Protein AF-G8X7D0-F1 (afdb_monomer)

Organism: Flavobacterium columnare (strain ATCC 49512 / CIP 103533 / TG 44/87) (NCBI:txid1041826)

InterPro domains:
  IPR003691 Fluoride-specific ion cha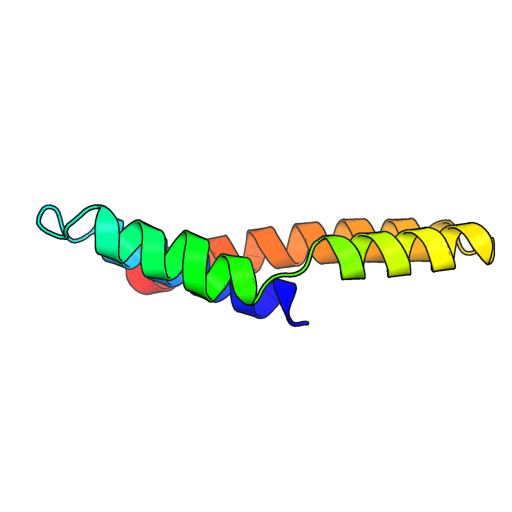nnel FluC [MF_00454] (1-84)
  IPR003691 Fluoride-specific ion channel FluC [PF02537] (1-80)
  IPR003691 Fluoride-specific ion channel FluC [PTHR28259] (1-84)

Secondary structure (DSSP, 8-state):
-HHHHHHHHHHHHHHHHHH-TTS-HHHHHIIIIIIIHHH--HHHHHHHHHHHHHTT-HHHHHHHHHHHHHHHHHHHHHHHHHHH-

Mean predicted aligned error: 6.32 Å

Nearest PDB structures (foldseek):
  7kkr-assembly1_B  TM=9.580E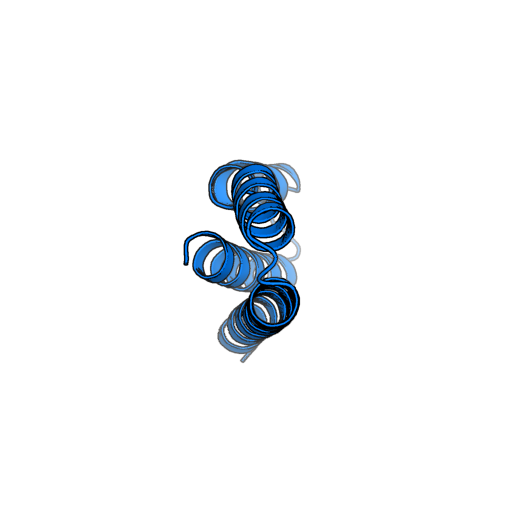-01  e=1.547E-03  Escherichia coli
  6b24-assembly1_A  TM=9.585E-01  e=2.391E-03  Escherichia coli
  5kbn-assembly1_A  TM=9.479E-01  e=2.264E-03  Escherichia coli
  7kka-assembly1_A  TM=9.611E-01  e=2.814E-03  Escherichia coli
  5a40-assembly2_C  TM=9.496E-01  e=3.900E-03  Bordetella pertussis

Structure (mmCIF, N/CA/C/O backbone):
data_AF-G8X7D0-F1
#
_entry.id   AF-G8X7D0-F1
#
loop_
_atom_site.group_PDB
_atom_site.id
_atom_site.type_symbol
_atom_site.label_atom_id
_atom_site.label_alt_id
_atom_site.label_comp_id
_atom_site.label_asym_id
_atom_site.label_entity_id
_atom_site.label_seq_id
_atom_site.pdbx_PDB_ins_code
_atom_site.Cartn_x
_atom_site.Cartn_y
_atom_site.Cartn_z
_atom_site.occupancy
_atom_site.B_iso_or_equiv
_atom_site.auth_seq_id
_atom_site.auth_comp_id
_atom_site.auth_asym_id
_atom_site.auth_atom_id
_atom_site.pdbx_PDB_model_num
ATOM 1 N N . MET A 1 1 ? -5.786 6.981 2.834 1.00 59.38 1 MET A N 1
ATOM 2 C CA . MET A 1 1 ? -5.380 7.711 1.604 1.00 59.38 1 MET A CA 1
ATOM 3 C C . MET A 1 1 ? -4.021 7.268 1.072 1.00 59.38 1 MET A C 1
ATOM 5 O O . MET A 1 1 ? -3.925 7.000 -0.118 1.00 59.38 1 MET A O 1
ATOM 9 N N . VAL A 1 2 ? -2.999 7.125 1.922 1.00 70.12 2 VAL A N 1
ATOM 10 C CA . VAL A 1 2 ? -1.652 6.710 1.482 1.00 70.12 2 VAL A CA 1
ATOM 11 C C . VAL A 1 2 ? -1.652 5.323 0.815 1.00 70.12 2 VAL A C 1
ATOM 13 O O . VAL A 1 2 ? -1.084 5.163 -0.262 1.00 70.12 2 VAL A O 1
ATOM 16 N N . ASN A 1 3 ? -2.399 4.357 1.372 1.00 75.69 3 ASN A N 1
ATOM 17 C CA . ASN A 1 3 ? -2.543 3.025 0.769 1.00 75.69 3 ASN A CA 1
ATOM 18 C C . ASN A 1 3 ? -3.133 3.054 -0.648 1.00 75.69 3 ASN A C 1
ATOM 20 O O . ASN A 1 3 ? -2.637 2.356 -1.521 1.00 75.69 3 ASN A O 1
ATOM 24 N N . SER A 1 4 ? -4.155 3.873 -0.903 1.00 74.44 4 SER A N 1
ATOM 25 C CA . SER A 1 4 ? -4.809 3.933 -2.218 1.00 74.44 4 SER A CA 1
ATOM 26 C C . SER A 1 4 ? -3.877 4.474 -3.306 1.00 74.44 4 SER A C 1
ATOM 28 O O . SER A 1 4 ? -3.846 3.930 -4.406 1.00 74.44 4 SER A O 1
ATOM 30 N N . ILE A 1 5 ? -3.079 5.499 -2.986 1.00 78.94 5 ILE A N 1
ATOM 31 C CA . ILE A 1 5 ? -2.081 6.072 -3.904 1.00 78.94 5 ILE A CA 1
ATOM 32 C C . ILE A 1 5 ? -0.945 5.070 -4.150 1.00 78.94 5 ILE A C 1
ATOM 34 O O . ILE A 1 5 ? -0.526 4.883 -5.291 1.00 78.94 5 ILE A O 1
ATOM 38 N N . GLY A 1 6 ? -0.489 4.375 -3.102 1.00 79.00 6 GLY A N 1
ATOM 39 C CA . GLY A 1 6 ? 0.507 3.312 -3.231 1.00 79.00 6 GLY A CA 1
ATOM 40 C C . GLY A 1 6 ? 0.018 2.155 -4.106 1.00 79.0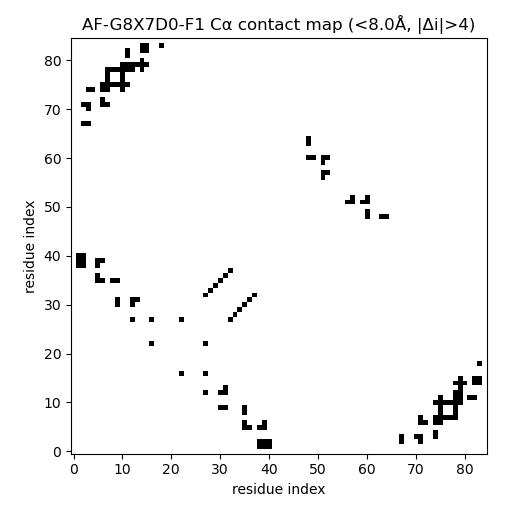0 6 GLY A C 1
ATOM 41 O O . GLY A 1 6 ? 0.729 1.737 -5.012 1.00 79.00 6 GLY A O 1
ATOM 42 N N . CYS A 1 7 ? -1.222 1.694 -3.922 1.00 80.94 7 CYS A N 1
ATOM 43 C CA . CYS A 1 7 ? -1.831 0.668 -4.773 1.00 80.94 7 CYS A CA 1
ATOM 44 C C . CYS A 1 7 ? -1.925 1.099 -6.248 1.00 80.94 7 CYS A C 1
ATOM 46 O O . CYS A 1 7 ? -1.637 0.302 -7.139 1.00 80.94 7 CYS A O 1
ATOM 48 N N . PHE A 1 8 ? -2.269 2.362 -6.520 1.00 83.19 8 PHE A N 1
ATOM 49 C CA . PHE A 1 8 ? -2.286 2.901 -7.883 1.00 83.19 8 PHE A CA 1
ATOM 50 C C . PHE A 1 8 ? -0.895 2.884 -8.530 1.00 83.19 8 PHE A C 1
ATOM 52 O O . PHE A 1 8 ? -0.741 2.411 -9.656 1.00 83.19 8 PHE A O 1
ATOM 59 N N . LEU A 1 9 ? 0.130 3.336 -7.799 1.00 84.12 9 LEU A N 1
ATOM 60 C CA . LEU A 1 9 ? 1.524 3.316 -8.250 1.00 84.12 9 LEU A CA 1
ATOM 61 C C . LEU A 1 9 ? 2.025 1.890 -8.513 1.00 84.12 9 LEU A C 1
ATOM 63 O O . LEU A 1 9 ? 2.659 1.658 -9.540 1.00 84.12 9 LEU A O 1
ATOM 67 N N . ILE A 1 10 ? 1.687 0.924 -7.647 1.00 85.50 10 ILE A N 1
ATOM 68 C CA . ILE A 1 10 ? 1.987 -0.498 -7.886 1.00 85.50 10 ILE A CA 1
ATOM 69 C C . ILE A 1 10 ? 1.369 -0.947 -9.208 1.00 85.50 10 ILE A C 1
ATOM 71 O O . ILE A 1 10 ? 2.063 -1.564 -10.010 1.00 85.50 10 ILE A O 1
AT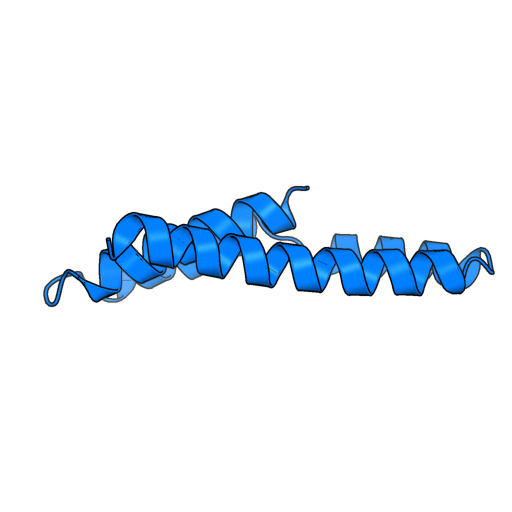OM 75 N N . GLY A 1 11 ? 0.098 -0.616 -9.456 1.00 84.19 11 GLY A N 1
ATOM 76 C CA . GLY A 1 11 ? -0.588 -0.954 -10.702 1.00 84.19 11 GLY A CA 1
ATOM 77 C C . GLY A 1 11 ? 0.087 -0.363 -11.943 1.00 84.19 11 GLY A C 1
ATOM 78 O O . GLY A 1 11 ? 0.309 -1.081 -12.918 1.00 84.19 11 GLY A O 1
ATOM 79 N N . LEU A 1 12 ? 0.478 0.916 -11.887 1.00 84.56 12 LEU A N 1
ATOM 80 C CA . LEU A 1 12 ? 1.211 1.587 -12.966 1.00 84.56 12 LEU A CA 1
ATOM 81 C C . LEU A 1 12 ? 2.558 0.908 -13.245 1.00 84.56 12 LEU A C 1
ATOM 83 O O . LEU A 1 12 ? 2.853 0.557 -14.387 1.00 84.56 12 LEU A O 1
ATOM 87 N N . PHE A 1 13 ? 3.373 0.694 -12.207 1.00 83.38 13 PHE A N 1
ATOM 88 C CA . PHE A 1 13 ? 4.677 0.049 -12.364 1.00 83.38 13 PHE A CA 1
ATOM 89 C C . PHE A 1 13 ? 4.528 -1.388 -12.853 1.00 83.38 13 PHE A C 1
ATOM 91 O O . PHE A 1 13 ? 5.273 -1.815 -13.730 1.00 83.38 13 PHE A O 1
ATOM 98 N N . PHE A 1 14 ? 3.546 -2.127 -12.339 1.00 82.81 14 PHE A N 1
ATOM 99 C CA . PHE A 1 14 ? 3.269 -3.491 -12.770 1.00 82.81 14 PHE A CA 1
ATOM 100 C C . PHE A 1 14 ? 2.913 -3.554 -14.255 1.00 82.81 14 PHE A C 1
ATOM 102 O O . PHE A 1 14 ? 3.562 -4.294 -14.990 1.00 82.81 14 PHE A O 1
ATOM 109 N N . GLY A 1 15 ? 1.968 -2.729 -14.718 1.00 81.50 15 GLY A N 1
ATOM 110 C CA . GLY A 1 15 ? 1.614 -2.656 -16.137 1.00 81.50 15 GLY A CA 1
ATOM 111 C C . GLY A 1 15 ? 2.783 -2.214 -17.026 1.00 81.50 15 GLY A C 1
ATOM 112 O O . GLY A 1 15 ? 2.962 -2.743 -18.122 1.00 81.50 15 GLY A O 1
ATOM 113 N N . TYR A 1 16 ? 3.616 -1.287 -16.544 1.00 80.00 16 TYR A N 1
ATOM 114 C CA . TYR A 1 16 ? 4.771 -0.778 -17.288 1.00 80.00 16 TYR A CA 1
ATOM 115 C C . TYR A 1 16 ? 5.862 -1.841 -17.458 1.00 80.00 16 TYR A C 1
ATOM 117 O O . TYR A 1 16 ? 6.356 -2.060 -18.565 1.00 80.00 16 TYR A O 1
ATOM 125 N N . PHE A 1 17 ? 6.206 -2.545 -16.375 1.00 76.12 17 PHE A N 1
ATOM 126 C CA . PHE A 1 17 ? 7.191 -3.625 -16.412 1.00 76.12 17 PHE A CA 1
ATOM 127 C C . PHE A 1 17 ? 6.678 -4.865 -17.161 1.00 76.12 17 PHE A C 1
ATOM 129 O O . PHE A 1 17 ? 7.485 -5.570 -17.754 1.00 76.12 17 PHE A O 1
ATOM 136 N N . GLU A 1 18 ? 5.365 -5.120 -17.200 1.00 74.31 18 GLU A N 1
ATOM 137 C CA . GLU A 1 18 ? 4.782 -6.212 -18.000 1.00 74.31 18 GLU A CA 1
ATOM 138 C C . GLU A 1 18 ? 4.953 -5.978 -19.517 1.00 74.31 18 GLU A C 1
ATOM 140 O O . GLU A 1 18 ? 5.184 -6.930 -20.261 1.00 74.31 18 GLU A O 1
ATOM 145 N N . LYS A 1 19 ? 4.906 -4.719 -19.988 1.00 69.06 19 LYS A N 1
ATOM 146 C CA . LYS A 1 19 ? 5.114 -4.358 -21.409 1.00 69.06 19 LYS A CA 1
ATOM 147 C C . LYS A 1 19 ? 6.583 -4.447 -21.859 1.00 69.06 19 LYS A C 1
ATOM 149 O O . LYS A 1 19 ? 6.837 -4.564 -23.056 1.00 69.06 19 LYS A O 1
ATOM 154 N N . GLN A 1 20 ? 7.551 -4.383 -20.943 1.00 66.81 20 GLN A N 1
ATOM 155 C CA . GLN A 1 20 ? 8.982 -4.359 -21.268 1.00 66.81 20 GLN A CA 1
ATOM 156 C C . GLN A 1 20 ? 9.696 -5.641 -20.811 1.00 66.81 20 GLN A C 1
ATOM 158 O O . GLN A 1 20 ? 10.117 -5.764 -19.665 1.00 66.81 20 GLN A O 1
ATOM 163 N N . ILE A 1 21 ? 9.917 -6.564 -21.753 1.00 56.69 21 ILE A N 1
A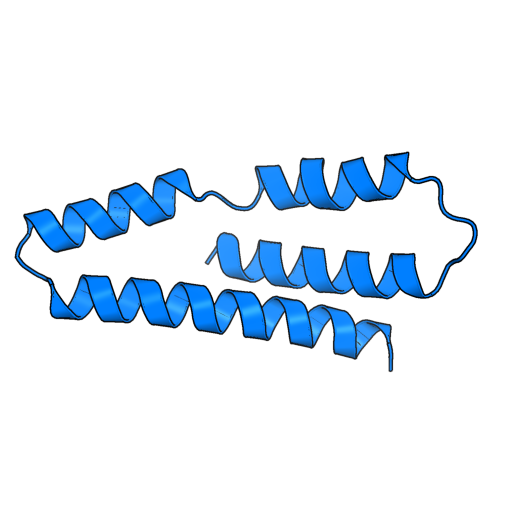TOM 164 C CA . ILE A 1 21 ? 10.607 -7.859 -21.556 1.00 56.69 21 ILE A CA 1
ATOM 165 C C . ILE A 1 21 ? 12.054 -7.704 -21.025 1.00 56.69 21 ILE A C 1
ATOM 167 O O . ILE A 1 21 ? 12.609 -8.642 -20.460 1.00 56.69 21 ILE A O 1
ATOM 171 N N . TYR A 1 22 ? 12.665 -6.522 -21.170 1.00 55.56 22 TYR A N 1
ATOM 172 C CA . TYR A 1 22 ? 14.100 -6.297 -20.954 1.0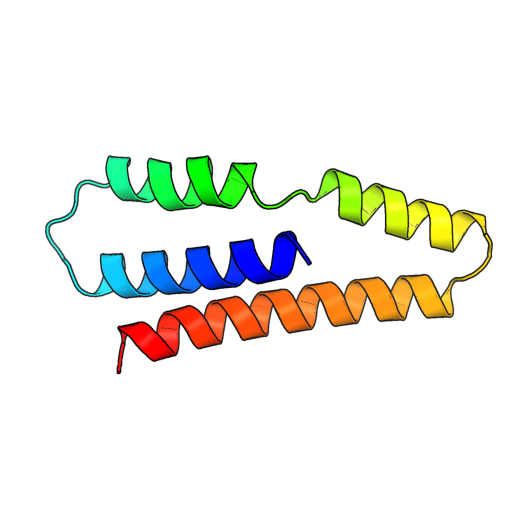0 55.56 22 TYR A CA 1
ATOM 173 C C . TYR A 1 22 ? 14.471 -5.562 -19.653 1.00 55.56 22 TYR A C 1
ATOM 175 O O . TYR A 1 22 ? 15.651 -5.287 -19.436 1.00 55.56 22 TYR A O 1
ATOM 183 N N . HIS A 1 23 ? 13.517 -5.222 -18.779 1.00 56.88 23 HIS A N 1
ATOM 184 C CA . HIS A 1 23 ? 13.847 -4.517 -17.535 1.00 56.88 23 HIS A CA 1
ATOM 185 C C . HIS A 1 23 ? 14.325 -5.466 -16.429 1.00 56.88 23 HIS A C 1
ATOM 187 O O . HIS A 1 23 ? 13.665 -6.441 -16.074 1.00 56.88 23 HIS A O 1
ATOM 193 N N . THR A 1 24 ? 15.485 -5.133 -15.862 1.00 62.25 24 THR A N 1
ATOM 194 C CA . THR A 1 24 ? 16.160 -5.845 -14.777 1.00 62.25 24 THR A CA 1
ATOM 195 C C . THR A 1 24 ? 15.234 -6.008 -13.572 1.00 62.25 24 THR A C 1
ATOM 197 O O . THR A 1 24 ? 14.703 -5.029 -13.044 1.00 62.25 24 THR A O 1
ATOM 200 N N . THR A 1 25 ? 15.078 -7.247 -13.102 1.00 70.12 25 THR A N 1
ATOM 201 C CA . THR A 1 25 ? 14.275 -7.646 -11.933 1.00 70.12 25 THR A CA 1
ATOM 202 C C . THR A 1 25 ? 14.490 -6.743 -10.706 1.00 70.12 25 THR A C 1
ATOM 204 O O . THR A 1 25 ? 13.553 -6.482 -9.956 1.00 70.12 25 THR A O 1
ATOM 207 N N . GLU A 1 26 ? 15.692 -6.193 -10.533 1.00 77.19 26 GLU A N 1
ATOM 208 C CA . GLU A 1 26 ? 16.069 -5.302 -9.428 1.00 77.19 26 GLU A CA 1
ATOM 209 C C . GLU A 1 26 ? 15.320 -3.961 -9.420 1.00 77.19 26 GLU A C 1
ATOM 211 O O . GLU A 1 26 ? 14.851 -3.526 -8.369 1.00 77.19 26 GLU A O 1
ATOM 216 N N . LEU A 1 27 ? 15.131 -3.326 -10.584 1.00 74.56 27 LEU A N 1
ATOM 217 C CA . LEU A 1 27 ? 14.360 -2.080 -10.700 1.00 74.56 27 LEU A CA 1
ATOM 218 C C . LEU A 1 27 ? 12.897 -2.312 -10.318 1.00 74.56 27 LEU A C 1
ATOM 220 O O . LEU A 1 27 ? 12.290 -1.499 -9.621 1.00 74.56 27 LEU A O 1
ATOM 224 N N . ARG A 1 28 ? 12.345 -3.465 -10.707 1.00 74.06 28 ARG A N 1
ATOM 225 C CA . ARG A 1 28 ? 10.989 -3.864 -10.332 1.00 74.06 28 ARG A CA 1
ATOM 226 C C . ARG A 1 28 ? 10.850 -4.017 -8.813 1.00 74.06 28 ARG A C 1
ATOM 228 O O . ARG A 1 28 ? 9.888 -3.500 -8.247 1.00 74.06 28 ARG A O 1
ATOM 235 N N . PHE A 1 29 ? 11.815 -4.662 -8.152 1.00 76.75 29 PHE A N 1
ATOM 236 C CA . PHE A 1 29 ? 11.848 -4.769 -6.687 1.00 76.75 29 PHE A CA 1
ATOM 237 C C . PHE A 1 29 ? 12.010 -3.404 -6.007 1.00 76.75 29 PHE A C 1
ATOM 239 O O . PHE A 1 29 ? 11.308 -3.121 -5.038 1.00 76.75 29 PHE A O 1
ATOM 246 N N . PHE A 1 30 ? 12.863 -2.521 -6.526 1.00 80.81 30 PHE A N 1
ATOM 247 C CA . PHE A 1 30 ? 13.048 -1.185 -5.959 1.00 80.81 30 PHE A CA 1
ATOM 248 C C . PHE A 1 30 ? 11.759 -0.347 -6.005 1.00 80.81 30 PHE A C 1
ATOM 250 O O . PHE A 1 30 ? 11.365 0.236 -4.996 1.00 80.81 30 PHE A O 1
ATOM 257 N N . PHE A 1 31 ? 11.055 -0.329 -7.141 1.00 77.94 31 PHE A N 1
ATOM 258 C CA . PHE A 1 31 ? 9.823 0.452 -7.291 1.00 77.94 31 PHE A CA 1
ATOM 259 C C . PHE A 1 31 ? 8.612 -0.179 -6.585 1.00 77.94 31 PHE A C 1
ATOM 261 O O . PHE A 1 31 ? 7.871 0.529 -5.900 1.00 77.94 31 PHE A O 1
ATOM 268 N N . MET A 1 32 ? 8.402 -1.496 -6.712 1.00 76.62 32 MET A N 1
ATOM 269 C CA . MET A 1 32 ? 7.253 -2.167 -6.083 1.00 76.62 32 MET A CA 1
ATOM 270 C C . MET A 1 32 ? 7.468 -2.411 -4.589 1.00 76.62 32 MET A C 1
ATOM 272 O O . MET A 1 32 ? 6.609 -2.084 -3.777 1.00 76.62 32 MET A O 1
ATOM 276 N N . THR A 1 33 ? 8.597 -2.998 -4.206 1.00 77.69 33 THR A N 1
ATOM 277 C CA . THR A 1 33 ? 8.844 -3.413 -2.820 1.00 77.69 33 THR A CA 1
ATOM 278 C C . THR A 1 33 ? 9.462 -2.286 -2.000 1.00 77.69 33 THR A C 1
ATOM 280 O O . THR A 1 33 ? 9.081 -2.103 -0.850 1.00 77.69 33 THR A O 1
ATOM 283 N N . GLY A 1 34 ? 10.371 -1.502 -2.588 1.00 78.56 34 GLY A N 1
ATOM 284 C CA . GLY A 1 34 ? 11.000 -0.359 -1.922 1.00 78.56 34 GLY A CA 1
ATOM 285 C C . GLY A 1 34 ? 10.060 0.841 -1.814 1.00 78.56 34 GLY A C 1
ATOM 286 O O . GLY A 1 34 ? 9.576 1.156 -0.730 1.00 78.56 34 GLY A O 1
ATOM 287 N N . ILE A 1 35 ? 9.784 1.508 -2.938 1.00 76.31 35 ILE A N 1
ATOM 288 C CA . ILE A 1 35 ? 8.997 2.751 -2.949 1.00 76.31 35 ILE A CA 1
ATOM 289 C C . ILE A 1 35 ? 7.551 2.480 -2.550 1.00 76.31 35 ILE A C 1
ATOM 291 O O . ILE A 1 35 ? 7.081 3.057 -1.575 1.00 76.31 35 ILE A O 1
ATOM 295 N N . CYS A 1 36 ? 6.837 1.602 -3.260 1.00 75.62 36 CYS A N 1
ATOM 296 C CA . CYS A 1 36 ? 5.423 1.394 -2.951 1.00 75.62 36 CYS A CA 1
ATOM 297 C C . CYS A 1 36 ? 5.223 0.694 -1.601 1.00 75.62 36 CYS A C 1
ATOM 299 O O . CYS A 1 36 ? 4.339 1.096 -0.850 1.00 75.62 36 CYS A O 1
ATOM 301 N N . GLY A 1 37 ? 6.073 -0.281 -1.260 1.00 73.81 37 GLY A N 1
ATOM 302 C CA . GLY A 1 37 ? 6.046 -0.944 0.045 1.00 73.81 37 GLY A CA 1
ATOM 303 C C . GLY A 1 37 ? 6.351 -0.005 1.216 1.00 73.81 37 GLY A C 1
ATOM 304 O O . GLY A 1 37 ? 5.713 -0.127 2.255 1.00 73.81 37 GLY A O 1
ATOM 305 N N . GLY A 1 38 ? 7.256 0.966 1.046 1.00 75.12 38 GLY A N 1
ATOM 306 C CA . GLY A 1 38 ? 7.518 2.008 2.046 1.00 75.12 38 GLY A CA 1
ATOM 307 C C . GLY A 1 38 ? 6.437 3.093 2.112 1.00 75.12 38 GLY A C 1
ATOM 308 O O . GLY A 1 38 ? 6.248 3.708 3.159 1.00 75.12 38 GLY A O 1
ATOM 309 N N . PHE A 1 39 ? 5.712 3.328 1.014 1.00 74.50 39 PHE A N 1
ATOM 310 C CA . PHE A 1 39 ? 4.616 4.297 0.960 1.00 74.50 39 PHE A CA 1
ATOM 311 C C . PHE A 1 39 ? 3.336 3.741 1.602 1.00 74.50 39 PHE A C 1
ATOM 313 O O . PHE A 1 39 ? 2.640 4.453 2.318 1.00 74.50 39 PHE A O 1
ATOM 320 N N . THR A 1 40 ? 3.006 2.468 1.370 1.00 79.69 40 THR A N 1
ATOM 321 C CA . THR A 1 40 ? 1.840 1.814 1.985 1.00 79.69 40 THR A CA 1
ATOM 322 C C . THR A 1 40 ? 2.153 1.330 3.400 1.00 79.69 40 THR A C 1
ATOM 324 O O . THR A 1 40 ? 3.187 0.716 3.626 1.00 79.69 40 THR A O 1
ATOM 327 N N . THR A 1 41 ? 1.244 1.534 4.356 1.00 83.75 41 THR A N 1
ATOM 328 C CA . THR A 1 41 ? 1.451 1.124 5.756 1.00 83.75 41 THR A CA 1
ATOM 329 C C . THR A 1 41 ? 0.279 0.288 6.264 1.00 83.75 41 THR A C 1
ATOM 331 O O . THR A 1 41 ? -0.790 0.793 6.615 1.00 83.75 41 THR A O 1
ATOM 334 N N . PHE A 1 42 ? 0.477 -1.033 6.310 1.00 82.69 42 PHE A N 1
ATOM 335 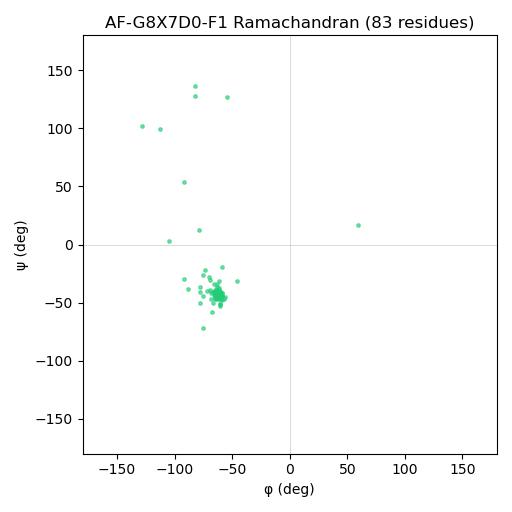C CA . PHE A 1 42 ? -0.517 -1.946 6.882 1.00 82.69 42 PHE A CA 1
ATOM 336 C C . PHE A 1 42 ? -0.635 -1.786 8.405 1.00 82.69 42 PHE A C 1
ATOM 338 O O . PHE A 1 42 ? -1.716 -1.961 8.962 1.00 82.69 42 PHE A O 1
ATOM 345 N N . SER A 1 43 ? 0.449 -1.406 9.088 1.00 82.44 43 SER A N 1
ATOM 346 C CA . SER A 1 43 ? 0.450 -1.223 10.543 1.00 82.44 43 SER A CA 1
ATOM 347 C C . SER A 1 43 ? -0.469 -0.082 10.978 1.00 82.44 43 SER A C 1
ATOM 349 O O . SER A 1 43 ? -1.224 -0.245 11.934 1.00 82.44 43 SER A O 1
ATOM 351 N N . THR A 1 44 ? -0.480 1.039 10.249 1.00 86.12 44 THR A N 1
ATOM 352 C CA . THR A 1 44 ? -1.394 2.159 10.528 1.00 86.12 44 THR A CA 1
ATOM 353 C C . THR A 1 44 ? -2.847 1.752 10.305 1.00 86.12 44 THR A C 1
ATOM 355 O O . THR A 1 44 ? -3.676 1.964 11.186 1.00 86.12 44 THR A O 1
ATOM 358 N N . PHE A 1 45 ? -3.139 1.082 9.184 1.00 87.94 45 PHE A N 1
ATOM 359 C CA . PHE A 1 45 ? -4.469 0.536 8.899 1.00 87.94 45 PHE A CA 1
ATOM 360 C C . PHE A 1 45 ? -4.954 -0.416 10.008 1.00 87.94 45 PHE A C 1
ATOM 362 O O . PHE A 1 45 ? -6.091 -0.315 10.475 1.00 87.94 45 PHE A O 1
ATOM 369 N N . SER A 1 46 ? -4.083 -1.319 10.466 1.00 88.31 46 SER A N 1
ATOM 370 C CA . SER A 1 46 ? -4.397 -2.256 11.544 1.00 88.31 46 SER A CA 1
ATOM 371 C C . SER A 1 46 ? -4.655 -1.532 12.865 1.00 88.31 46 SER A C 1
ATOM 373 O O . SER A 1 46 ? -5.596 -1.885 13.571 1.00 88.31 46 SER A O 1
ATOM 375 N N . ASN A 1 47 ? -3.847 -0.525 13.208 1.00 91.69 47 ASN A N 1
ATOM 376 C CA . ASN A 1 47 ? -4.007 0.223 14.452 1.00 91.69 47 ASN A CA 1
ATOM 377 C C . ASN A 1 47 ? -5.326 1.011 14.476 1.00 91.69 47 ASN A C 1
ATOM 379 O O . ASN A 1 47 ? -6.062 0.941 15.454 1.00 91.69 47 ASN A O 1
ATOM 383 N N . GLU A 1 48 ? -5.672 1.694 13.382 1.00 90.12 48 GLU A N 1
ATOM 384 C CA . GLU A 1 48 ? -6.949 2.412 13.257 1.00 90.12 48 GLU A CA 1
ATOM 385 C C . GLU A 1 48 ? -8.148 1.459 13.340 1.00 90.12 48 GLU A C 1
ATOM 387 O O . GLU A 1 48 ? -9.116 1.727 14.050 1.00 90.12 48 GLU A O 1
ATOM 392 N N . THR A 1 49 ? -8.066 0.305 12.673 1.00 89.25 49 THR A N 1
ATOM 393 C CA . THR A 1 49 ? -9.126 -0.71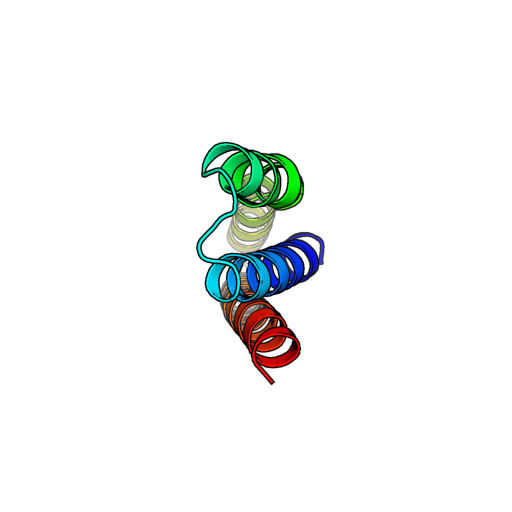2 12.725 1.00 89.25 49 THR A CA 1
ATOM 394 C C . THR A 1 49 ? -9.314 -1.243 14.147 1.00 89.25 49 THR A C 1
ATOM 396 O O . THR A 1 49 ? -10.444 -1.363 14.618 1.00 89.25 49 THR A O 1
ATOM 399 N N . ILE A 1 50 ? -8.219 -1.508 14.867 1.00 92.81 50 ILE A N 1
ATOM 400 C CA . ILE A 1 50 ? -8.267 -1.942 16.268 1.00 92.81 50 ILE A CA 1
ATOM 401 C C . ILE A 1 50 ? -8.811 -0.839 17.180 1.00 92.81 50 ILE A C 1
ATOM 403 O O . ILE A 1 50 ? -9.630 -1.139 18.044 1.00 92.81 50 ILE A O 1
ATOM 407 N N . GLN A 1 51 ? -8.437 0.427 16.977 1.00 93.31 51 GLN A N 1
ATOM 408 C CA . GLN A 1 51 ? -8.999 1.547 17.740 1.00 93.31 51 GLN A CA 1
ATOM 409 C C . GLN A 1 51 ? -10.515 1.666 17.548 1.00 93.31 51 GLN A C 1
ATOM 411 O O . GLN A 1 51 ? -11.247 1.856 18.518 1.00 93.31 51 GLN A O 1
ATOM 416 N N . LEU A 1 52 ? -11.014 1.498 16.320 1.00 91.94 52 LEU A N 1
ATOM 417 C CA . LEU A 1 52 ? -12.454 1.493 16.045 1.00 91.94 52 LEU A CA 1
ATOM 418 C C . LEU A 1 52 ? -13.164 0.327 16.750 1.00 91.94 52 LEU A C 1
ATOM 420 O O . LEU A 1 52 ? -14.241 0.514 17.317 1.00 91.94 52 LEU A O 1
ATOM 424 N N . LEU A 1 53 ? -12.548 -0.858 16.768 1.00 92.44 53 LEU A N 1
ATOM 425 C CA . LEU A 1 53 ? -13.077 -2.018 17.491 1.00 92.44 53 LEU A CA 1
ATOM 426 C C . LEU A 1 53 ? -13.092 -1.792 19.010 1.00 92.44 53 LEU A C 1
ATOM 428 O O . LEU A 1 53 ? -14.097 -2.086 19.652 1.00 92.44 53 LEU A O 1
ATOM 432 N N . GLN A 1 54 ? -12.023 -1.224 19.576 1.00 94.50 54 GLN A N 1
ATOM 433 C CA . GLN A 1 54 ? -11.939 -0.883 21.003 1.00 94.50 54 GLN A CA 1
ATOM 434 C C . GLN A 1 54 ? -12.974 0.171 21.412 1.00 94.50 54 GLN A C 1
ATOM 436 O O . GLN A 1 54 ? -13.530 0.097 22.504 1.00 94.50 54 GLN A O 1
ATOM 441 N N . ASN A 1 55 ? -13.298 1.103 20.515 1.00 94.06 55 ASN A N 1
ATOM 442 C CA . ASN A 1 55 ? -14.331 2.116 20.725 1.00 94.06 55 ASN A CA 1
ATOM 443 C C . ASN A 1 55 ? -15.765 1.582 20.522 1.00 94.06 55 ASN A C 1
ATOM 445 O O . ASN A 1 55 ? -16.704 2.373 20.433 1.00 94.06 55 ASN A O 1
ATOM 449 N N . ASN A 1 56 ? -15.959 0.258 20.429 1.00 92.25 56 ASN A N 1
ATOM 450 C CA . ASN A 1 56 ? -17.246 -0.394 20.148 1.00 92.25 56 ASN A CA 1
ATOM 451 C C . ASN A 1 56 ? -17.884 0.018 18.801 1.00 92.25 56 ASN A C 1
ATOM 453 O O . ASN A 1 56 ? -19.064 -0.234 18.552 1.00 92.25 56 ASN A O 1
ATOM 457 N N . GLN A 1 57 ? -17.110 0.611 17.887 1.00 93.06 57 GLN A N 1
ATOM 458 C CA . GLN A 1 57 ? -17.563 1.073 16.572 1.00 93.06 57 GLN A CA 1
ATOM 459 C C . GLN A 1 57 ? -17.386 -0.012 15.500 1.00 93.06 57 GLN A C 1
ATOM 461 O O . GLN A 1 57 ? -16.786 0.206 14.446 1.00 93.06 57 GLN A O 1
ATOM 466 N N . ILE A 1 58 ? -17.933 -1.203 15.754 1.00 91.19 58 ILE A N 1
ATOM 467 C CA . ILE A 1 58 ? -17.720 -2.400 14.920 1.00 91.19 58 ILE A CA 1
ATOM 468 C C . ILE A 1 58 ? -18.174 -2.173 13.469 1.00 91.19 58 ILE A C 1
ATOM 470 O O . ILE A 1 58 ? -17.461 -2.532 12.533 1.00 91.19 58 ILE A O 1
ATOM 474 N N . GLY A 1 59 ? -19.325 -1.521 13.262 1.00 92.81 59 GLY A N 1
ATOM 475 C CA . GLY A 1 59 ? -19.826 -1.220 11.916 1.00 92.81 59 GLY A CA 1
ATOM 476 C C . GLY A 1 59 ? -18.882 -0.318 11.112 1.00 92.81 59 GLY A C 1
ATOM 477 O O . GLY A 1 59 ? -18.652 -0.561 9.929 1.00 92.81 59 GLY A O 1
ATOM 478 N N . ILE A 1 60 ? -18.278 0.678 11.766 1.00 90.88 60 ILE A N 1
ATOM 479 C CA . ILE A 1 60 ? -17.324 1.600 11.134 1.00 90.88 60 ILE A CA 1
ATOM 480 C C . ILE A 1 60 ? -16.008 0.875 10.838 1.00 90.88 60 ILE A C 1
ATOM 482 O O . ILE A 1 60 ? -15.462 1.048 9.752 1.00 90.88 60 ILE A O 1
ATOM 486 N N . ALA A 1 61 ? -15.534 0.012 11.743 1.00 89.62 61 ALA A N 1
ATOM 487 C CA . ALA A 1 61 ? -14.340 -0.807 11.523 1.00 89.62 61 ALA A CA 1
ATOM 488 C C . ALA A 1 61 ? -14.478 -1.719 10.289 1.00 89.62 61 ALA A C 1
ATOM 490 O O . ALA A 1 61 ? -13.571 -1.784 9.454 1.00 89.62 61 ALA A O 1
ATOM 491 N N . PHE A 1 62 ? -15.632 -2.379 10.136 1.00 92.12 62 PHE A N 1
ATOM 492 C CA . PHE A 1 62 ? -15.926 -3.205 8.961 1.00 92.12 62 PHE A CA 1
ATOM 493 C C . PHE A 1 62 ? -16.006 -2.378 7.680 1.00 92.12 62 PHE A C 1
ATOM 495 O O . PHE A 1 62 ? -15.387 -2.746 6.681 1.00 92.12 62 PHE A O 1
ATOM 502 N N . LEU A 1 63 ? -16.728 -1.253 7.711 1.00 92.06 63 LEU A N 1
ATOM 503 C CA . LEU A 1 63 ? -16.842 -0.361 6.560 1.00 92.06 63 LEU A CA 1
ATOM 504 C C . LEU A 1 63 ? -15.461 0.150 6.129 1.00 92.06 63 LEU A C 1
ATOM 506 O O . LEU A 1 63 ? -15.119 0.068 4.953 1.00 92.06 63 LEU A O 1
ATOM 510 N N . TYR A 1 64 ? -14.651 0.622 7.078 1.00 89.56 64 TYR A N 1
ATOM 511 C CA . TYR A 1 64 ? -13.300 1.118 6.828 1.00 89.56 64 TYR A CA 1
ATOM 512 C C . TYR A 1 64 ? -12.398 0.045 6.211 1.00 89.56 64 TYR A C 1
ATOM 514 O O . TYR A 1 64 ? -11.715 0.306 5.218 1.00 89.56 64 TYR A O 1
ATOM 522 N N . THR A 1 65 ? -12.443 -1.173 6.756 1.00 90.19 65 THR A N 1
ATOM 523 C CA . THR A 1 65 ? -11.690 -2.327 6.249 1.00 90.19 65 THR A CA 1
ATOM 524 C C . THR A 1 65 ? -12.091 -2.662 4.819 1.00 90.19 65 THR A C 1
ATOM 526 O O . THR A 1 65 ? -11.243 -2.715 3.928 1.00 90.19 65 THR A O 1
ATOM 529 N N . PHE A 1 66 ? -13.389 -2.842 4.578 1.00 92.19 66 PHE A N 1
ATOM 530 C CA . PHE A 1 66 ? -13.895 -3.236 3.270 1.00 92.19 66 PHE A CA 1
ATOM 531 C C . PHE A 1 66 ? -13.619 -2.165 2.214 1.00 92.19 66 PHE A C 1
ATOM 533 O O . PHE A 1 66 ? -13.131 -2.474 1.128 1.00 92.19 66 PHE A O 1
ATOM 540 N N . LEU A 1 67 ? -13.862 -0.895 2.549 1.00 88.88 67 LEU A N 1
ATOM 541 C CA . LEU A 1 67 ? -13.639 0.223 1.641 1.00 88.88 67 LEU A CA 1
ATOM 542 C C . LEU A 1 67 ? -12.149 0.400 1.324 1.00 88.88 67 LEU A C 1
ATOM 544 O O . LEU A 1 67 ? -11.799 0.629 0.169 1.00 88.88 67 LEU A O 1
ATOM 548 N N . SER A 1 68 ? -11.268 0.230 2.314 1.00 87.62 68 SER A N 1
ATOM 549 C CA . SER A 1 68 ? -9.815 0.288 2.110 1.00 87.62 68 SER A CA 1
ATOM 550 C C . SER A 1 68 ? -9.327 -0.807 1.163 1.00 87.62 68 SER A C 1
ATOM 552 O O . SER A 1 68 ? -8.533 -0.530 0.262 1.00 87.62 68 SER A O 1
ATOM 554 N N . ILE A 1 69 ? -9.835 -2.032 1.322 1.00 88.56 69 ILE A N 1
ATOM 555 C CA . ILE A 1 69 ? -9.503 -3.164 0.450 1.00 88.56 69 ILE A CA 1
ATOM 556 C C . ILE A 1 69 ? -10.047 -2.932 -0.966 1.00 88.56 69 ILE A C 1
ATOM 558 O O . ILE A 1 69 ? -9.295 -3.027 -1.936 1.00 88.56 69 ILE A O 1
ATOM 562 N N . ALA A 1 70 ? -11.328 -2.576 -1.097 1.00 89.69 70 ALA A N 1
ATOM 563 C CA . ALA A 1 70 ? -11.971 -2.341 -2.388 1.00 89.69 70 ALA A CA 1
ATOM 564 C C . ALA A 1 70 ? -11.294 -1.204 -3.172 1.00 89.69 70 ALA A C 1
ATOM 566 O O . ALA A 1 70 ? -10.998 -1.361 -4.357 1.00 89.69 70 ALA A O 1
ATOM 567 N N . LEU A 1 71 ? -10.979 -0.087 -2.507 1.00 88.50 71 LEU A N 1
ATOM 568 C CA . LEU A 1 71 ? -10.236 1.021 -3.112 1.00 88.50 71 LEU A CA 1
ATOM 569 C C . LEU A 1 71 ? -8.817 0.607 -3.512 1.00 88.50 71 LEU A C 1
ATOM 571 O O . LEU A 1 71 ? -8.353 1.014 -4.574 1.00 88.50 71 LEU A O 1
ATOM 575 N N . GLY A 1 72 ? -8.131 -0.199 -2.697 1.00 86.94 72 GLY A N 1
ATOM 576 C CA . GLY A 1 72 ? -6.796 -0.711 -3.016 1.00 86.94 72 GLY A CA 1
ATOM 577 C C . GLY A 1 72 ? -6.783 -1.568 -4.285 1.00 86.94 72 GLY A C 1
ATOM 578 O O . GLY A 1 72 ? -5.974 -1.336 -5.189 1.00 86.94 72 GLY A O 1
ATOM 579 N N . PHE A 1 73 ? -7.726 -2.505 -4.404 1.00 86.00 73 PHE A N 1
ATOM 580 C CA . PHE A 1 73 ? -7.881 -3.312 -5.617 1.00 86.00 73 PHE A CA 1
ATOM 581 C C . PHE A 1 73 ? -8.274 -2.463 -6.829 1.00 86.00 73 PHE A C 1
ATOM 583 O O . PHE A 1 73 ? -7.650 -2.587 -7.882 1.00 86.00 73 PHE A O 1
ATOM 590 N N . GLY A 1 74 ? -9.252 -1.563 -6.677 1.00 89.81 74 GLY A N 1
ATOM 591 C CA . GLY A 1 74 ? -9.700 -0.681 -7.756 1.00 89.81 74 GLY A CA 1
ATOM 592 C C . GLY A 1 74 ? -8.585 0.221 -8.287 1.00 89.81 74 GLY A C 1
ATOM 593 O O . GLY A 1 74 ? -8.410 0.336 -9.497 1.00 89.81 74 GLY A O 1
ATOM 594 N N . MET A 1 75 ? -7.776 0.802 -7.398 1.00 88.06 75 MET A N 1
ATOM 595 C CA . MET A 1 75 ? -6.624 1.630 -7.770 1.00 88.06 75 MET A CA 1
ATOM 596 C C . MET A 1 75 ? -5.534 0.826 -8.481 1.00 88.06 75 MET A C 1
ATOM 598 O O . MET A 1 75 ? -5.028 1.270 -9.509 1.00 88.06 75 MET A O 1
ATOM 602 N N . THR A 1 76 ? -5.206 -0.371 -7.988 1.00 87.12 76 THR A N 1
ATOM 603 C CA . THR A 1 76 ? -4.240 -1.254 -8.667 1.00 87.12 76 THR A CA 1
ATOM 604 C C . THR A 1 76 ? -4.716 -1.604 -10.077 1.00 87.12 76 THR A C 1
ATOM 606 O O . THR A 1 76 ? -3.955 -1.489 -11.037 1.00 87.12 76 THR A O 1
ATOM 609 N N . TYR A 1 77 ? -5.989 -1.981 -10.220 1.00 88.12 77 TYR A N 1
ATOM 610 C CA . TYR A 1 77 ? -6.580 -2.317 -11.514 1.00 88.12 77 TYR A CA 1
ATOM 611 C C . TYR A 1 77 ? -6.578 -1.125 -12.478 1.00 88.12 77 TYR A C 1
ATOM 613 O O . TYR A 1 77 ? -6.172 -1.271 -13.629 1.00 88.12 77 TYR A O 1
ATOM 621 N N . LEU A 1 78 ? -6.963 0.064 -11.999 1.00 89.06 78 LEU A N 1
ATOM 622 C CA . LEU A 1 78 ? -6.920 1.299 -12.785 1.00 89.06 78 LEU A CA 1
ATOM 623 C C . LEU A 1 78 ? -5.506 1.618 -13.272 1.00 89.06 78 LEU A C 1
ATOM 625 O O . LEU A 1 78 ? -5.342 1.950 -14.442 1.00 89.06 78 LEU A O 1
ATOM 629 N N . GLY A 1 79 ? -4.494 1.485 -12.409 1.00 87.06 79 GLY A N 1
ATOM 630 C CA . GLY A 1 79 ? -3.097 1.701 -12.787 1.00 87.06 79 GLY A CA 1
ATOM 631 C C . GLY A 1 79 ? -2.643 0.748 -13.896 1.00 87.06 79 GLY A C 1
ATOM 632 O O . GLY A 1 79 ? -2.049 1.182 -14.880 1.00 87.06 79 GLY A O 1
ATOM 633 N N . ILE A 1 80 ? -2.989 -0.539 -13.794 1.00 86.75 80 ILE A N 1
ATOM 634 C CA . ILE A 1 80 ? -2.668 -1.524 -14.839 1.00 86.75 80 ILE A CA 1
ATOM 635 C C . ILE A 1 80 ? -3.383 -1.174 -16.149 1.00 86.75 80 ILE A C 1
ATOM 637 O O . ILE A 1 80 ? -2.756 -1.169 -17.209 1.00 86.75 80 ILE A O 1
ATOM 641 N N . TYR A 1 81 ? -4.682 -0.866 -16.089 1.00 88.88 81 TYR A N 1
ATOM 642 C CA . TYR A 1 81 ? -5.489 -0.543 -17.267 1.00 88.88 81 TYR A CA 1
ATOM 643 C C . TYR A 1 81 ? -4.940 0.672 -18.027 1.00 88.88 81 TYR A C 1
ATOM 645 O O . TYR A 1 81 ? -4.798 0.617 -19.246 1.00 88.88 81 TYR A O 1
ATOM 653 N N . LEU A 1 82 ? -4.564 1.733 -17.306 1.00 87.25 82 LEU A N 1
ATOM 654 C CA . LEU A 1 82 ? -4.027 2.973 -17.879 1.00 87.25 82 LEU A CA 1
ATOM 655 C C . LEU A 1 82 ? -2.722 2.775 -18.654 1.00 87.25 82 LEU A C 1
ATOM 657 O O . LEU A 1 82 ? -2.460 3.514 -19.595 1.00 87.25 82 LEU A O 1
ATOM 661 N N . VAL A 1 83 ? -1.901 1.806 -18.247 1.00 84.00 83 VAL A N 1
ATOM 662 C CA . VAL A 1 83 ? -0.611 1.528 -18.895 1.00 84.00 83 VAL A CA 1
ATOM 663 C C . VAL A 1 83 ? -0.738 0.483 -19.997 1.00 84.00 83 VAL A C 1
ATOM 665 O O . VAL A 1 83 ? 0.050 0.469 -20.948 1.00 84.00 83 VAL A O 1
ATOM 668 N N . LYS A 1 84 ? -1.697 -0.436 -19.865 1.00 71.94 84 LYS A N 1
ATOM 669 C CA . LYS A 1 84 ? -1.901 -1.514 -20.831 1.00 71.94 84 LYS A CA 1
ATOM 670 C C . LYS A 1 84 ? -2.634 -1.031 -22.084 1.00 71.94 84 LYS A C 1
ATOM 672 O O . LYS A 1 84 ? -2.264 -1.488 -23.168 1.00 71.94 84 LYS A O 1
ATOM 677 N N . ASN A 1 85 ? -3.591 -0.112 -21.930 1.00 62.03 85 ASN A N 1
ATOM 678 C CA . ASN A 1 85 ? -4.241 0.599 -23.037 1.00 62.03 85 ASN A CA 1
ATOM 679 C C . ASN A 1 85 ? -3.272 1.553 -23.762 1.00 62.03 85 ASN A C 1
ATOM 681 O O . ASN A 1 8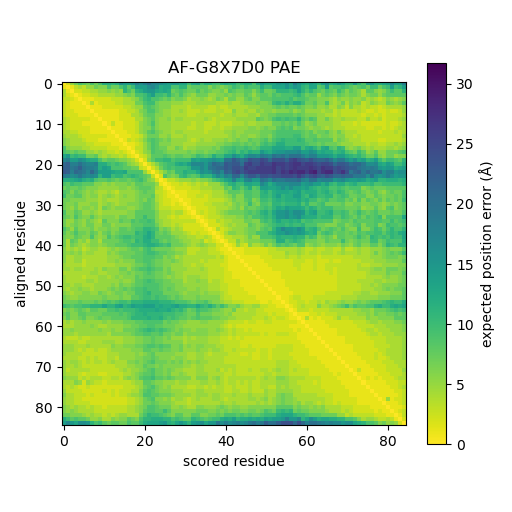5 ? -3.632 2.000 -24.869 1.00 62.03 85 ASN A O 1
#

pLDDT: mean 82.1, std 9.37, range [55.56, 94.5]

Radius of gyration: 15.38 Å; Cα contacts (8 Å, |Δi|>4): 83; chains: 1; bounding box: 36×16×44 Å

Sequence (85 aa):
MVNSIGCFLIGLFFGYFEKQIYHTTELRFFFMTGICGGFTTFSTFSNETIQLLQNNQIGIAFLYTFLSIALGFGMTYLGIYLVKN

Solvent-accessible surface area (backbone atoms only — not comparable to full-atom values): 4341 Å² total; per-residue (Å²): 110,55,46,39,55,23,26,22,50,39,14,33,52,51,28,49,54,69,76,39,94,81,66,59,69,64,61,53,44,44,52,46,56,44,52,26,46,68,54,30,57,68,66,58,54,50,50,54,38,49,52,28,46,73,68,70,34,53,71,57,28,50,49,52,51,52,50,53,52,52,44,27,52,51,26,21,51,48,20,26,49,69,55,68,108

Foldseek 3Di:
DQLLVLLLQLLQLVLQVVVDPPDDPVVNCCRNCNVSVVSDDVPVLVVVLVVCVVVVVPVVSVVSVVVSVVSSVVSSNVSNVVSND